Protein AF-A0A915SSU2-F1 (afdb_monomer_lite)

Structure (mmCIF, N/CA/C/O backbone):
data_AF-A0A915SSU2-F1
#
_entry.id   AF-A0A915SSU2-F1
#
loop_
_atom_site.group_PDB
_atom_site.id
_atom_site.type_symbol
_atom_site.label_atom_id
_atom_site.label_alt_id
_atom_site.label_comp_id
_atom_site.label_asym_id
_atom_site.label_entity_id
_atom_site.label_seq_id
_atom_site.pdbx_PDB_ins_code
_atom_site.Cartn_x
_atom_site.Cartn_y
_atom_site.Cartn_z
_atom_site.occupancy
_atom_site.B_iso_or_equiv
_atom_site.auth_seq_id
_atom_site.auth_comp_id
_atom_site.auth_asym_id
_atom_site.auth_atom_id
_atom_site.pdbx_PDB_model_num
ATOM 1 N N . MET A 1 1 ? 4.015 -0.751 -26.750 1.00 57.34 1 MET A N 1
ATOM 2 C CA . MET A 1 1 ? 3.937 0.376 -25.796 1.00 57.34 1 MET A CA 1
ATOM 3 C C . MET A 1 1 ? 5.199 0.391 -24.960 1.00 57.34 1 MET A C 1
ATOM 5 O O . MET A 1 1 ? 5.582 -0.655 -24.450 1.00 57.34 1 MET A O 1
ATOM 9 N N . GLU A 1 2 ? 5.851 1.544 -24.861 1.00 70.69 2 GLU A N 1
ATOM 10 C CA . GLU A 1 2 ? 6.983 1.750 -23.956 1.00 70.69 2 GLU A CA 1
ATOM 11 C C . GLU A 1 2 ? 6.499 1.605 -22.507 1.00 70.69 2 GLU A C 1
ATOM 13 O O . GLU A 1 2 ? 5.512 2.234 -22.114 1.00 70.69 2 GLU A O 1
ATOM 18 N N . LYS A 1 3 ? 7.126 0.702 -21.746 1.00 79.81 3 LYS A N 1
ATOM 19 C CA . LYS A 1 3 ? 6.780 0.482 -20.338 1.00 79.81 3 LYS A CA 1
ATOM 20 C C . LYS A 1 3 ? 7.445 1.552 -19.484 1.00 79.81 3 LYS A C 1
ATOM 22 O O . LYS A 1 3 ? 8.591 1.904 -19.739 1.00 79.81 3 LYS A O 1
ATOM 27 N N . ALA A 1 4 ? 6.743 2.009 -18.452 1.00 90.75 4 ALA A N 1
ATOM 28 C CA . ALA A 1 4 ? 7.333 2.887 -17.452 1.00 90.75 4 ALA A CA 1
ATOM 29 C C . ALA A 1 4 ? 8.520 2.180 -16.760 1.00 90.75 4 ALA A C 1
ATOM 31 O O . ALA A 1 4 ? 8.478 0.961 -16.569 1.00 90.75 4 ALA A O 1
ATOM 32 N N . ILE A 1 5 ? 9.568 2.922 -16.395 1.00 93.00 5 ILE A N 1
ATOM 33 C CA . ILE A 1 5 ? 10.760 2.381 -15.719 1.00 93.00 5 ILE A CA 1
ATOM 34 C C . ILE A 1 5 ? 10.827 2.962 -14.311 1.00 93.00 5 ILE A C 1
ATOM 36 O O . ILE A 1 5 ? 11.168 4.132 -14.137 1.00 93.00 5 ILE A O 1
ATOM 40 N N . ILE A 1 6 ? 10.500 2.138 -13.318 1.00 95.31 6 ILE A N 1
ATOM 41 C CA . ILE A 1 6 ? 10.660 2.454 -11.900 1.00 95.31 6 ILE A CA 1
ATOM 42 C C . ILE A 1 6 ? 12.160 2.505 -11.607 1.00 95.31 6 ILE A C 1
ATOM 44 O O . ILE A 1 6 ? 12.905 1.605 -11.994 1.00 95.31 6 ILE A O 1
ATOM 48 N N . LYS A 1 7 ? 12.600 3.552 -10.912 1.00 94.75 7 LYS A N 1
ATOM 49 C CA . LYS A 1 7 ? 13.980 3.733 -10.449 1.00 94.75 7 LYS A CA 1
ATOM 50 C C . LYS A 1 7 ? 14.010 3.723 -8.927 1.00 94.75 7 LYS A C 1
ATOM 52 O O . LYS A 1 7 ? 13.062 4.169 -8.287 1.00 94.75 7 LYS A O 1
ATOM 57 N N . LEU A 1 8 ? 15.112 3.255 -8.350 1.00 93.31 8 LEU A N 1
ATOM 58 C CA . LEU A 1 8 ? 15.385 3.413 -6.924 1.00 93.31 8 LEU A CA 1
ATOM 59 C C . LEU A 1 8 ? 16.267 4.652 -6.734 1.00 93.31 8 LEU A C 1
ATOM 61 O O . LEU A 1 8 ? 17.410 4.668 -7.186 1.00 93.31 8 LEU A O 1
ATOM 65 N N . LYS A 1 9 ? 15.734 5.692 -6.092 1.00 91.25 9 LYS A N 1
ATOM 66 C CA . LYS A 1 9 ? 16.442 6.944 -5.796 1.00 91.25 9 LYS A CA 1
ATOM 67 C C . LYS A 1 9 ? 16.307 7.248 -4.311 1.00 91.25 9 LYS A C 1
ATOM 69 O O . LYS A 1 9 ? 15.190 7.344 -3.818 1.00 91.25 9 LYS A O 1
ATOM 74 N N . ASP A 1 10 ? 17.428 7.376 -3.604 1.00 89.69 10 ASP A N 1
ATOM 75 C CA . ASP A 1 10 ? 17.459 7.665 -2.161 1.00 89.69 10 ASP A CA 1
ATOM 76 C C . ASP A 1 10 ? 16.565 6.712 -1.340 1.00 89.69 10 ASP A C 1
ATOM 78 O O . ASP A 1 10 ? 15.781 7.136 -0.494 1.00 89.69 10 ASP A O 1
ATOM 82 N N . ASN A 1 11 ? 16.642 5.409 -1.642 1.00 89.88 11 ASN A N 1
ATOM 83 C CA . ASN A 1 11 ? 15.804 4.344 -1.070 1.00 89.88 11 ASN A CA 1
ATOM 84 C C . ASN A 1 11 ? 14.289 4.484 -1.313 1.00 89.88 11 ASN A C 1
ATOM 86 O O . ASN A 1 11 ? 13.501 3.805 -0.662 1.00 89.88 11 ASN A O 1
ATOM 90 N N . LYS A 1 12 ? 13.870 5.318 -2.269 1.00 94.31 12 LYS A N 1
ATOM 91 C CA . LYS A 1 12 ? 12.473 5.452 -2.696 1.00 94.31 12 LYS A CA 1
ATOM 92 C C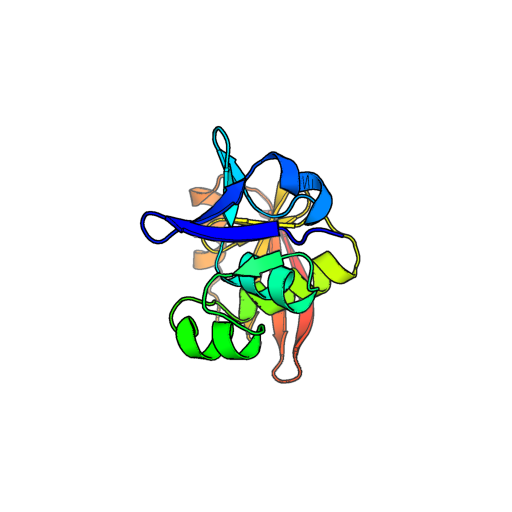 . LYS A 1 12 ? 12.292 4.951 -4.119 1.00 94.31 12 LYS A C 1
ATOM 94 O O . LYS A 1 12 ? 13.124 5.214 -4.991 1.00 94.31 12 LYS A O 1
ATOM 99 N N . PHE A 1 13 ? 11.186 4.260 -4.366 1.00 96.19 13 PHE A N 1
ATOM 100 C CA . PHE A 1 13 ? 10.795 3.877 -5.715 1.00 96.19 13 PHE A CA 1
ATOM 101 C C . PHE A 1 13 ? 10.115 5.056 -6.396 1.00 96.19 13 PHE A C 1
ATOM 103 O O . PHE A 1 13 ? 9.172 5.639 -5.859 1.00 96.19 13 PHE A O 1
ATOM 110 N N . VAL A 1 14 ? 10.616 5.429 -7.571 1.00 96.88 14 VAL A N 1
ATOM 111 C CA . VAL A 1 14 ? 10.134 6.601 -8.298 1.00 96.88 14 VAL A CA 1
ATOM 112 C C . VAL A 1 14 ? 9.880 6.308 -9.770 1.00 96.88 14 VAL A C 1
ATOM 114 O O . VAL A 1 14 ? 10.593 5.529 -10.402 1.00 96.88 14 VAL A O 1
ATOM 117 N N . LEU A 1 15 ? 8.879 6.987 -10.322 1.00 95.75 15 LEU A N 1
ATOM 118 C CA . LEU A 1 15 ? 8.574 7.062 -11.749 1.00 95.75 15 LEU A CA 1
ATOM 119 C C . LEU A 1 15 ? 8.540 8.517 -12.201 1.00 95.75 15 LEU A C 1
ATOM 121 O O . LEU A 1 15 ? 8.255 9.404 -11.404 1.00 95.75 15 LEU A O 1
ATOM 125 N N . GLU A 1 16 ? 8.783 8.777 -13.481 1.00 95.88 16 GLU A N 1
ATOM 126 C CA . GLU A 1 16 ? 8.535 10.108 -14.043 1.00 95.88 16 GLU A CA 1
ATOM 127 C C . GLU A 1 16 ? 7.028 10.408 -14.064 1.00 95.88 16 GLU A C 1
ATOM 129 O O . GLU A 1 16 ? 6.194 9.545 -14.354 1.00 95.88 16 GLU A O 1
ATOM 134 N N . LYS A 1 17 ? 6.666 11.657 -13.762 1.00 96.38 17 LYS A N 1
ATOM 135 C CA . LYS A 1 17 ? 5.271 12.102 -13.617 1.00 96.38 17 LYS A CA 1
ATOM 136 C C . LYS A 1 17 ? 4.396 11.880 -14.856 1.00 96.38 17 LYS A C 1
ATOM 138 O O . LYS A 1 17 ? 3.192 11.668 -14.722 1.00 96.38 17 LYS A O 1
ATOM 143 N N . ASN A 1 18 ? 4.976 11.881 -16.053 1.00 95.31 18 ASN A N 1
ATOM 144 C CA . ASN A 1 18 ? 4.282 11.596 -17.317 1.00 95.31 18 ASN A CA 1
ATOM 145 C C . ASN A 1 18 ? 3.698 10.167 -17.400 1.00 95.31 18 ASN A C 1
ATOM 147 O O . ASN A 1 18 ? 2.843 9.909 -18.248 1.00 95.31 18 ASN A O 1
ATOM 151 N N . TYR A 1 19 ? 4.117 9.240 -16.532 1.00 95.44 19 TYR A N 1
ATOM 152 C CA . TYR A 1 19 ? 3.565 7.884 -16.467 1.00 95.44 19 TYR A CA 1
ATOM 153 C C . TYR A 1 19 ? 2.358 7.746 -15.532 1.00 95.44 19 TYR A C 1
ATOM 155 O O . TYR A 1 19 ? 1.775 6.665 -15.482 1.00 95.44 19 TYR A O 1
ATOM 163 N N . TYR A 1 20 ? 1.944 8.802 -14.822 1.00 95.19 20 TYR A N 1
ATOM 164 C CA . TYR A 1 20 ? 0.957 8.699 -13.740 1.00 95.19 20 TYR A CA 1
ATOM 165 C C . TYR A 1 20 ? -0.382 8.107 -14.196 1.00 95.19 20 TYR A C 1
ATOM 167 O O . TYR A 1 20 ? -0.873 7.159 -13.586 1.00 95.19 20 TYR A O 1
ATOM 175 N N . ASP A 1 21 ? -0.942 8.576 -15.313 1.00 94.31 21 ASP A N 1
ATOM 176 C CA . ASP A 1 21 ? -2.177 8.001 -15.864 1.00 94.31 21 ASP A CA 1
ATOM 177 C C . ASP A 1 21 ? -1.975 6.564 -16.382 1.00 94.31 21 ASP A C 1
ATOM 179 O O . ASP A 1 21 ? -2.861 5.725 -16.234 1.00 94.31 21 ASP A O 1
ATOM 183 N N . LYS A 1 22 ? -0.792 6.244 -16.929 1.00 93.25 22 LYS A N 1
ATOM 184 C CA . LYS A 1 22 ? -0.474 4.917 -17.493 1.00 93.25 22 LYS A CA 1
ATOM 185 C C . LYS A 1 22 ? -0.394 3.818 -16.433 1.00 93.25 22 LYS A C 1
ATOM 187 O O . LYS A 1 22 ? -0.651 2.662 -16.748 1.00 93.25 22 LYS A O 1
ATOM 192 N N . ILE A 1 23 ? -0.041 4.172 -15.198 1.00 94.31 23 ILE A N 1
ATOM 193 C CA . ILE A 1 23 ? -0.010 3.250 -14.052 1.00 94.31 23 ILE A CA 1
ATOM 194 C C . ILE A 1 23 ? -1.298 3.314 -13.216 1.00 94.31 23 ILE A C 1
ATOM 196 O O . ILE A 1 23 ? -1.326 2.849 -12.080 1.00 94.31 23 ILE A O 1
ATOM 200 N N . GLY A 1 24 ? -2.359 3.939 -13.735 1.00 93.44 24 GLY A N 1
ATOM 201 C CA . GLY A 1 24 ? -3.640 4.039 -13.041 1.00 93.44 24 GLY A CA 1
ATOM 202 C C . GLY A 1 24 ? -3.643 5.011 -11.856 1.00 93.44 24 GLY A C 1
ATOM 203 O O . GLY A 1 24 ? -4.392 4.794 -10.904 1.00 93.44 24 GLY A O 1
ATOM 204 N N . ARG A 1 25 ? -2.827 6.072 -11.894 1.00 95.00 25 ARG A N 1
ATOM 205 C CA . ARG A 1 25 ? -2.754 7.133 -10.868 1.00 95.00 25 ARG A CA 1
ATOM 206 C C . ARG A 1 25 ? -2.374 6.634 -9.465 1.00 95.00 25 ARG A C 1
ATOM 208 O O . ARG A 1 25 ? -2.852 7.163 -8.463 1.00 95.00 25 ARG A O 1
ATOM 215 N N . ILE A 1 26 ? -1.522 5.612 -9.410 1.00 95.38 26 ILE A N 1
ATOM 216 C CA . ILE A 1 26 ? -0.964 5.035 -8.177 1.00 95.38 26 ILE A CA 1
ATOM 217 C C . ILE A 1 26 ? 0.225 5.875 -7.686 1.00 95.38 26 ILE A C 1
ATOM 219 O O . ILE A 1 26 ? 0.946 6.450 -8.505 1.00 95.38 26 ILE A O 1
ATOM 223 N N . GLY A 1 27 ? 0.427 5.945 -6.367 1.00 95.00 27 GLY A N 1
ATOM 224 C CA . GLY A 1 27 ? 1.516 6.690 -5.742 1.00 95.00 27 GLY A CA 1
ATOM 225 C C . GLY A 1 27 ? 1.229 8.168 -5.486 1.00 95.00 27 GLY A C 1
ATOM 226 O O . GLY A 1 27 ? 0.138 8.702 -5.739 1.00 95.00 27 GLY A O 1
ATOM 227 N N . TYR A 1 28 ? 2.239 8.858 -4.964 1.00 94.00 28 TYR A N 1
ATOM 228 C CA . TYR A 1 28 ? 2.187 10.273 -4.609 1.00 94.00 28 TYR A CA 1
ATOM 229 C C . TYR A 1 28 ? 2.979 11.135 -5.597 1.00 94.00 28 TYR A C 1
ATOM 231 O O . TYR A 1 28 ? 4.141 10.861 -5.883 1.00 94.00 28 TYR A O 1
ATOM 239 N N . LEU A 1 29 ? 2.372 12.211 -6.107 1.00 94.62 29 LEU A N 1
ATOM 240 C CA . LEU A 1 29 ? 3.055 13.161 -6.988 1.00 94.62 29 LEU A CA 1
ATOM 241 C C . LEU A 1 29 ? 3.907 14.140 -6.176 1.00 94.62 29 LEU A C 1
ATOM 243 O O . LEU A 1 29 ? 3.376 14.887 -5.358 1.00 94.62 29 LEU A O 1
ATOM 247 N N . GLY A 1 30 ? 5.207 14.200 -6.463 1.00 93.25 30 GLY A N 1
ATOM 248 C CA . GLY A 1 30 ? 6.125 15.181 -5.887 1.00 93.25 30 GLY A CA 1
ATOM 249 C C . GLY A 1 30 ? 7.094 15.718 -6.940 1.00 93.25 30 GLY A C 1
ATOM 250 O O . GLY A 1 30 ? 7.952 14.991 -7.439 1.00 93.25 30 GLY A O 1
ATOM 251 N N . GLY A 1 31 ? 6.958 17.000 -7.288 1.00 92.81 31 GLY A N 1
ATOM 252 C CA . GLY A 1 31 ? 7.737 17.613 -8.369 1.00 92.81 31 GLY A CA 1
ATOM 253 C C . GLY A 1 31 ? 7.519 16.890 -9.704 1.00 92.81 31 GLY A C 1
ATOM 254 O O . GLY A 1 31 ? 6.379 16.756 -10.160 1.00 92.81 31 GLY A O 1
ATOM 255 N N . ASP A 1 32 ? 8.614 16.404 -10.290 1.00 95.38 32 ASP A N 1
ATOM 256 C CA . ASP A 1 32 ? 8.641 15.687 -11.575 1.00 95.38 32 ASP A CA 1
ATOM 257 C C . ASP A 1 32 ? 8.501 14.163 -11.441 1.00 95.38 32 ASP A C 1
ATOM 259 O O . ASP A 1 32 ? 8.563 13.439 -12.439 1.00 95.38 32 ASP A O 1
ATOM 263 N N . TYR A 1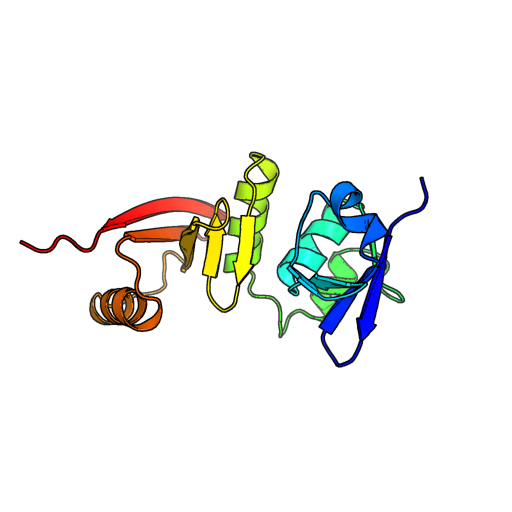 33 ? 8.284 13.664 -10.221 1.00 97.00 33 TYR A N 1
ATOM 264 C CA . TYR A 1 33 ? 8.234 12.236 -9.934 1.00 97.00 33 TYR A CA 1
ATOM 265 C C . TYR A 1 33 ? 6.913 11.799 -9.294 1.00 97.00 33 TYR A C 1
ATOM 267 O O . TYR A 1 33 ? 6.196 12.572 -8.653 1.00 97.00 33 TYR A O 1
ATOM 275 N N . ILE A 1 34 ? 6.617 10.516 -9.466 1.00 97.00 34 ILE A N 1
ATOM 276 C CA . ILE A 1 34 ? 5.642 9.746 -8.702 1.00 97.00 34 ILE A CA 1
ATOM 277 C C . ILE A 1 34 ? 6.447 8.895 -7.729 1.00 97.00 34 ILE A C 1
ATOM 279 O O . ILE A 1 34 ? 7.313 8.137 -8.161 1.00 97.00 34 ILE A O 1
ATOM 283 N N . TYR A 1 35 ? 6.165 9.018 -6.443 1.00 96.62 35 TYR A N 1
ATOM 284 C CA . TYR A 1 35 ? 6.741 8.201 -5.386 1.00 96.62 35 TYR A CA 1
ATOM 285 C C . TYR A 1 35 ? 5.808 7.031 -5.108 1.00 96.62 35 TYR A C 1
ATOM 287 O O . TYR A 1 35 ? 4.598 7.234 -4.990 1.00 96.62 35 TYR A O 1
ATOM 295 N N . LEU A 1 36 ? 6.377 5.832 -5.038 1.00 96.69 36 LEU A N 1
ATOM 296 C CA . LEU A 1 36 ? 5.647 4.587 -4.848 1.00 96.69 36 LEU A CA 1
ATOM 297 C C . LEU A 1 36 ? 6.102 3.897 -3.566 1.00 96.69 36 LEU A C 1
ATOM 299 O O . LEU A 1 36 ? 7.306 3.798 -3.305 1.00 96.69 36 LEU A O 1
ATOM 303 N N . GLU A 1 37 ? 5.138 3.367 -2.826 1.00 96.94 37 GLU A N 1
ATOM 304 C CA . GLU A 1 37 ? 5.396 2.424 -1.738 1.00 96.94 37 GLU A CA 1
ATOM 305 C C . GLU A 1 37 ? 5.728 1.020 -2.296 1.00 96.94 37 GLU A C 1
ATOM 307 O O . GLU A 1 37 ? 5.354 0.701 -3.434 1.00 96.94 37 GLU A O 1
ATOM 312 N N . PRO A 1 38 ? 6.439 0.151 -1.550 1.00 96.50 38 PRO A N 1
ATOM 313 C CA . PRO A 1 38 ? 6.852 -1.170 -2.038 1.00 96.50 38 PRO A CA 1
ATOM 314 C C . PRO A 1 38 ? 5.697 -2.040 -2.551 1.00 96.50 38 PRO A C 1
ATOM 316 O O . PRO A 1 38 ? 5.835 -2.728 -3.564 1.00 96.50 38 PRO A O 1
ATOM 319 N N . GLU A 1 39 ? 4.541 -1.995 -1.894 1.00 97.56 39 GLU A N 1
ATOM 320 C CA . GLU A 1 39 ? 3.360 -2.762 -2.290 1.00 97.56 39 GLU A CA 1
ATOM 321 C C . GLU A 1 39 ? 2.729 -2.210 -3.582 1.00 97.56 39 GLU A C 1
ATOM 323 O O . GLU A 1 39 ? 2.260 -2.975 -4.428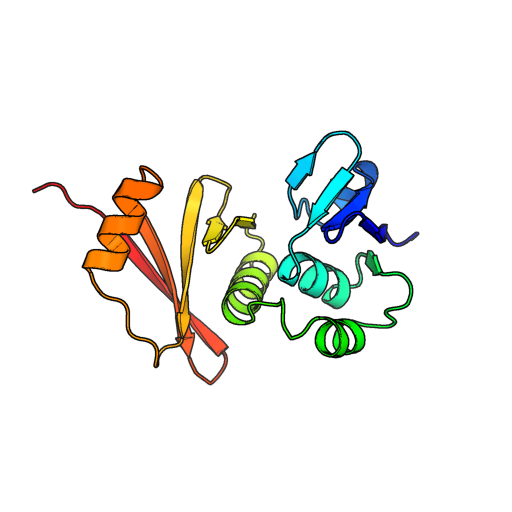 1.00 97.56 39 GLU A O 1
ATOM 328 N N . GLU A 1 40 ? 2.772 -0.887 -3.786 1.00 97.31 40 GLU A N 1
ATOM 329 C CA . GLU A 1 40 ? 2.332 -0.245 -5.030 1.00 97.31 40 GLU A CA 1
ATOM 330 C C . GLU A 1 40 ? 3.237 -0.653 -6.201 1.00 97.31 40 GLU A C 1
ATOM 332 O O . GLU A 1 40 ? 2.748 -0.971 -7.289 1.00 97.31 40 GLU A O 1
ATOM 337 N N . VAL A 1 41 ? 4.556 -0.706 -5.975 1.00 96.75 41 VAL A N 1
ATOM 338 C CA . VAL A 1 41 ? 5.524 -1.225 -6.955 1.00 96.75 41 VAL A CA 1
ATOM 339 C C . VAL A 1 41 ? 5.208 -2.672 -7.300 1.00 96.75 41 VAL A C 1
ATOM 341 O O . VAL A 1 41 ? 5.129 -3.008 -8.484 1.00 96.75 41 VAL A O 1
ATOM 344 N N . LEU A 1 42 ? 4.989 -3.518 -6.290 1.00 96.88 42 LEU A N 1
ATOM 345 C CA . LEU A 1 42 ? 4.664 -4.927 -6.487 1.00 96.88 42 LEU A CA 1
ATOM 346 C C . LEU A 1 42 ? 3.421 -5.095 -7.374 1.00 96.88 42 LEU A C 1
ATOM 348 O O . LEU A 1 42 ? 3.458 -5.847 -8.351 1.00 96.88 42 LEU A O 1
ATOM 352 N N . TYR A 1 43 ? 2.358 -4.336 -7.101 1.00 96.94 43 TYR A N 1
ATOM 353 C CA . TYR A 1 43 ? 1.141 -4.341 -7.910 1.00 96.94 43 TYR A CA 1
ATOM 354 C C . TYR A 1 43 ? 1.399 -3.887 -9.357 1.00 96.94 43 TYR A C 1
ATOM 356 O O . TYR A 1 43 ? 1.008 -4.568 -10.307 1.00 96.94 43 TYR A O 1
ATOM 364 N N . ILE A 1 44 ? 2.111 -2.772 -9.556 1.00 95.69 44 ILE A N 1
ATOM 365 C CA . ILE A 1 44 ? 2.425 -2.234 -10.892 1.00 95.69 44 ILE A CA 1
ATOM 366 C C . ILE A 1 44 ? 3.263 -3.230 -11.713 1.00 95.69 44 ILE A C 1
ATOM 368 O O . ILE A 1 44 ? 3.029 -3.395 -12.918 1.00 95.69 44 ILE A O 1
ATOM 372 N N . LEU A 1 45 ? 4.224 -3.910 -11.075 1.00 95.38 45 LEU A N 1
ATOM 373 C CA . LEU A 1 45 ? 5.028 -4.963 -11.697 1.00 95.38 45 LEU A CA 1
ATOM 374 C C . LEU A 1 45 ? 4.166 -6.179 -12.059 1.00 95.38 45 LEU A C 1
ATOM 376 O O . LEU A 1 45 ? 4.270 -6.674 -13.183 1.00 95.38 45 LEU A O 1
ATOM 380 N N . LYS A 1 46 ? 3.277 -6.622 -11.158 1.00 95.19 46 LYS A N 1
ATOM 381 C CA . LYS A 1 46 ? 2.353 -7.744 -11.396 1.00 95.19 46 LYS A CA 1
ATOM 382 C C . LYS A 1 46 ? 1.390 -7.467 -12.552 1.00 95.19 46 LYS A C 1
ATOM 384 O O . LYS A 1 46 ? 1.180 -8.339 -13.391 1.00 95.19 46 LYS A O 1
ATOM 389 N N . LYS A 1 47 ? 0.860 -6.244 -12.660 1.00 94.06 47 LYS A N 1
ATOM 390 C CA . LYS A 1 47 ? 0.028 -5.817 -13.802 1.00 94.06 47 LYS A CA 1
ATOM 391 C C . LYS A 1 47 ? 0.831 -5.577 -15.085 1.00 94.06 47 LYS A C 1
ATOM 393 O O . LYS A 1 47 ? 0.257 -5.401 -16.159 1.00 94.06 47 LYS A O 1
ATOM 398 N N . GLY A 1 48 ? 2.161 -5.570 -15.001 1.00 93.12 48 GLY A N 1
ATOM 399 C CA . GLY A 1 48 ? 3.056 -5.409 -16.142 1.00 93.12 48 GLY A CA 1
ATOM 400 C C . GLY A 1 48 ? 3.077 -3.999 -16.738 1.00 93.12 48 GLY A C 1
ATOM 401 O O . GLY A 1 48 ? 3.549 -3.849 -17.872 1.00 93.12 48 GLY A O 1
ATOM 402 N N . TRP A 1 49 ? 2.591 -2.994 -16.002 1.00 93.88 49 TRP A N 1
ATOM 403 C CA . TRP A 1 49 ? 2.506 -1.592 -16.437 1.00 93.88 49 TRP A CA 1
ATOM 404 C C . TRP A 1 49 ? 3.858 -0.877 -16.405 1.00 93.88 49 TRP A C 1
ATOM 406 O O . TRP A 1 49 ? 4.113 0.019 -17.214 1.00 93.88 49 TRP A O 1
ATOM 416 N N . ALA A 1 50 ? 4.748 -1.315 -15.516 1.00 94.06 50 ALA A N 1
ATOM 417 C CA . ALA A 1 50 ? 6.118 -0.836 -15.438 1.00 94.06 50 ALA A CA 1
ATOM 418 C C . ALA A 1 50 ? 7.113 -1.999 -15.348 1.00 94.06 50 ALA A C 1
ATOM 420 O O . ALA A 1 50 ? 6.743 -3.170 -15.236 1.00 94.06 50 ALA A O 1
ATOM 421 N N . LYS A 1 51 ? 8.391 -1.652 -15.427 1.00 93.88 51 LYS A N 1
ATOM 422 C CA . LYS A 1 51 ? 9.531 -2.500 -15.084 1.00 93.88 51 LYS A CA 1
ATOM 423 C C . LYS A 1 51 ? 10.376 -1.770 -14.048 1.00 93.88 51 LYS A C 1
ATOM 425 O O . LYS A 1 51 ? 10.312 -0.549 -13.966 1.00 93.88 51 LYS A O 1
ATOM 430 N N . LEU A 1 52 ? 11.174 -2.508 -13.294 1.00 92.38 52 LEU A N 1
ATOM 431 C CA . LEU A 1 52 ? 12.192 -1.962 -12.404 1.00 92.38 52 LEU A CA 1
ATOM 432 C C . LEU A 1 52 ? 13.546 -2.483 -12.888 1.00 92.38 52 LEU A C 1
ATOM 434 O O . LEU A 1 52 ? 13.671 -3.666 -13.210 1.00 92.38 52 LEU A O 1
ATOM 438 N N . ASP A 1 53 ? 14.546 -1.609 -12.976 1.00 82.94 53 ASP A N 1
ATOM 439 C CA . ASP A 1 53 ? 15.878 -2.012 -13.430 1.00 82.94 53 ASP A CA 1
ATOM 440 C C . ASP A 1 53 ? 16.434 -3.145 -12.551 1.00 82.94 53 ASP A C 1
ATOM 442 O O . ASP A 1 53 ? 16.366 -3.101 -11.321 1.00 82.94 53 ASP A O 1
ATOM 446 N N . ASN A 1 54 ? 16.997 -4.173 -13.192 1.00 81.19 54 ASN A N 1
ATOM 447 C CA . ASN A 1 54 ? 17.516 -5.396 -12.557 1.00 81.19 54 ASN A CA 1
ATOM 448 C C . ASN A 1 54 ? 16.475 -6.284 -11.849 1.00 81.19 54 ASN A C 1
ATOM 450 O O . ASN A 1 54 ? 16.859 -7.184 -11.106 1.00 81.19 54 ASN A O 1
ATOM 454 N N . ILE A 1 55 ? 15.181 -6.072 -12.094 1.00 87.75 55 ILE A N 1
ATOM 455 C CA . ILE A 1 55 ? 14.087 -6.936 -11.637 1.00 87.75 55 ILE A CA 1
ATOM 456 C C . ILE A 1 55 ? 13.331 -7.428 -12.870 1.00 87.75 55 ILE A C 1
ATOM 458 O O . ILE A 1 55 ? 12.783 -6.631 -13.635 1.00 87.75 55 ILE A O 1
ATOM 462 N N . ARG A 1 56 ? 13.318 -8.745 -13.115 1.00 82.19 56 ARG A N 1
ATOM 463 C CA . ARG A 1 56 ? 12.730 -9.287 -14.354 1.00 82.19 56 ARG A CA 1
ATOM 464 C C . ARG A 1 56 ? 11.216 -9.391 -14.259 1.00 82.19 56 ARG A C 1
ATOM 466 O O . ARG A 1 56 ? 10.523 -9.241 -15.265 1.00 82.19 56 ARG A O 1
ATOM 473 N N . ASN A 1 57 ? 10.716 -9.682 -13.066 1.00 83.38 57 ASN A N 1
ATOM 474 C CA . ASN A 1 57 ? 9.314 -9.957 -12.794 1.00 83.38 57 ASN A CA 1
ATOM 475 C C . ASN A 1 57 ? 8.982 -9.619 -11.324 1.00 83.38 57 ASN A C 1
ATOM 477 O O . ASN A 1 57 ? 9.844 -9.185 -10.562 1.00 83.38 57 ASN A O 1
ATOM 481 N N . PHE A 1 58 ? 7.723 -9.800 -10.928 1.00 90.69 58 PHE A N 1
ATOM 482 C CA . PHE A 1 58 ? 7.276 -9.498 -9.567 1.00 90.69 58 PHE A CA 1
ATOM 483 C C . PHE A 1 58 ? 7.827 -10.474 -8.502 1.00 90.69 58 PHE A C 1
ATOM 485 O O . PHE A 1 58 ? 7.959 -10.079 -7.349 1.00 90.69 58 PHE A O 1
ATOM 492 N N . VAL A 1 59 ? 8.174 -11.717 -8.863 1.00 91.75 59 VAL A N 1
ATOM 493 C CA . VAL A 1 59 ? 8.786 -12.704 -7.951 1.00 91.75 59 VAL A CA 1
ATOM 494 C C . VAL A 1 59 ? 10.187 -12.251 -7.555 1.00 91.75 59 VAL A C 1
ATOM 496 O O . VAL A 1 59 ? 10.469 -12.163 -6.366 1.00 91.75 59 VAL A O 1
ATOM 499 N N . ASP A 1 60 ? 11.014 -11.839 -8.521 1.00 93.38 60 ASP A N 1
ATOM 500 C CA . ASP A 1 60 ? 12.345 -11.274 -8.252 1.00 93.38 60 ASP A CA 1
ATOM 501 C C . ASP A 1 60 ? 12.256 -10.052 -7.311 1.00 93.38 60 ASP A C 1
ATOM 503 O O . ASP A 1 60 ? 13.133 -9.818 -6.477 1.00 93.38 60 ASP A O 1
ATOM 507 N N . PHE A 1 61 ? 11.192 -9.246 -7.446 1.00 95.88 61 PHE A N 1
ATOM 508 C CA . PHE A 1 61 ? 10.947 -8.108 -6.558 1.00 95.88 61 PHE A CA 1
ATOM 509 C C . PHE A 1 61 ? 10.652 -8.563 -5.130 1.00 95.88 61 PHE A C 1
ATOM 511 O O . PHE A 1 61 ? 11.255 -8.036 -4.196 1.00 95.88 61 PHE A O 1
ATOM 518 N N . ILE A 1 62 ? 9.758 -9.544 -4.969 1.00 96.06 62 ILE A N 1
ATOM 519 C CA . ILE A 1 62 ? 9.437 -10.133 -3.666 1.00 96.06 62 ILE A CA 1
ATOM 520 C C . ILE A 1 62 ? 10.705 -10.693 -3.028 1.00 96.06 62 ILE A C 1
ATOM 522 O O . ILE A 1 62 ? 11.004 -10.334 -1.900 1.00 96.06 62 ILE A O 1
ATOM 526 N N . GLU A 1 63 ? 11.493 -11.496 -3.743 1.00 95.19 63 GLU A N 1
ATOM 527 C CA . GLU A 1 63 ? 12.726 -12.084 -3.203 1.00 95.19 63 GLU A CA 1
ATOM 528 C C . GLU A 1 63 ? 13.710 -11.021 -2.699 1.00 95.19 63 GLU A C 1
ATOM 530 O O . GLU A 1 63 ? 14.313 -11.180 -1.638 1.00 95.19 63 GLU A O 1
ATOM 535 N N . LYS A 1 64 ? 13.848 -9.911 -3.432 1.00 95.00 64 LYS A N 1
ATOM 536 C CA . LYS A 1 64 ? 14.792 -8.842 -3.089 1.00 95.00 64 LYS A CA 1
ATOM 537 C C . LYS A 1 64 ? 14.296 -7.903 -1.986 1.00 95.00 64 LYS A C 1
ATOM 539 O O . LYS A 1 64 ? 15.115 -7.398 -1.222 1.00 95.00 64 LYS A O 1
ATOM 544 N N . TYR A 1 65 ? 12.994 -7.628 -1.934 1.00 95.25 65 TYR A N 1
ATOM 545 C CA . TYR A 1 65 ? 12.400 -6.591 -1.081 1.00 95.25 65 TYR A CA 1
ATOM 546 C C . TYR A 1 65 ? 11.391 -7.141 -0.060 1.00 95.25 65 TYR A C 1
ATOM 548 O O . TYR A 1 65 ? 10.654 -6.372 0.550 1.00 95.25 65 TYR A O 1
ATOM 556 N N . ASN A 1 66 ? 11.371 -8.458 0.172 1.00 95.62 66 ASN A N 1
ATOM 557 C CA . ASN A 1 66 ? 10.455 -9.134 1.099 1.00 95.62 66 ASN A CA 1
ATOM 558 C C . ASN A 1 66 ? 10.387 -8.468 2.483 1.00 95.62 66 ASN A C 1
ATOM 560 O O . ASN A 1 66 ? 9.335 -8.395 3.102 1.00 95.62 66 ASN A O 1
ATOM 564 N N . ASN A 1 67 ? 11.523 -7.968 2.969 1.00 95.69 67 ASN A N 1
ATOM 565 C CA . ASN A 1 67 ? 11.663 -7.378 4.296 1.00 95.69 67 ASN A CA 1
ATOM 566 C C . ASN A 1 67 ? 11.026 -5.986 4.449 1.00 95.69 67 ASN A C 1
ATOM 568 O O . ASN A 1 67 ? 10.948 -5.496 5.573 1.00 95.69 67 ASN A O 1
ATOM 572 N N . ILE A 1 68 ? 10.633 -5.334 3.351 1.00 95.06 68 ILE A N 1
ATOM 573 C CA . ILE A 1 68 ? 10.003 -4.003 3.370 1.00 95.06 68 ILE A CA 1
ATOM 574 C C . ILE A 1 68 ? 8.569 -4.009 2.834 1.00 95.06 68 ILE A C 1
ATOM 576 O O . ILE A 1 68 ? 7.916 -2.972 2.859 1.00 95.06 68 ILE A O 1
ATOM 580 N N . ILE A 1 69 ? 8.095 -5.144 2.318 1.00 96.12 69 ILE A N 1
ATOM 581 C CA . ILE A 1 69 ? 6.739 -5.282 1.789 1.00 96.12 69 ILE A CA 1
ATOM 582 C C . ILE A 1 69 ? 5.814 -5.677 2.938 1.00 96.12 69 ILE A C 1
ATOM 584 O O . ILE A 1 69 ? 5.991 -6.732 3.548 1.00 96.12 69 ILE A O 1
ATOM 588 N N . ASP A 1 70 ? 4.783 -4.878 3.193 1.00 96.50 70 ASP A N 1
ATOM 589 C CA . ASP A 1 70 ? 3.661 -5.312 4.015 1.00 96.50 70 ASP A CA 1
ATOM 590 C C . ASP A 1 70 ? 2.651 -6.063 3.139 1.00 96.50 70 ASP A C 1
ATOM 592 O O . ASP A 1 70 ? 1.854 -5.480 2.397 1.00 96.50 70 ASP A O 1
ATOM 596 N N . PHE A 1 71 ? 2.680 -7.393 3.218 1.00 95.50 71 PHE A N 1
ATOM 597 C CA . PHE A 1 71 ? 1.790 -8.225 2.413 1.00 95.50 71 PHE A CA 1
ATOM 598 C C . PHE A 1 71 ? 0.309 -8.034 2.751 1.00 95.50 71 PHE A C 1
ATOM 600 O O . PHE A 1 71 ? -0.512 -8.171 1.844 1.00 95.50 71 PHE A O 1
ATOM 607 N N . LYS A 1 72 ? -0.049 -7.660 3.990 1.00 95.62 72 LYS A N 1
ATOM 608 C CA . LYS A 1 72 ? -1.449 -7.360 4.334 1.00 95.62 72 LYS A CA 1
ATOM 609 C C . LYS A 1 72 ? -1.936 -6.175 3.519 1.00 95.62 72 LYS A C 1
ATOM 611 O O . LYS A 1 72 ? -2.944 -6.277 2.818 1.00 95.62 72 LYS A O 1
ATOM 616 N N . LYS A 1 73 ? -1.172 -5.077 3.547 1.00 96.75 73 LYS A N 1
ATOM 617 C CA . LYS A 1 73 ? -1.473 -3.889 2.741 1.00 96.75 73 LYS A CA 1
ATOM 618 C C . LYS A 1 73 ? -1.497 -4.220 1.257 1.00 96.75 73 LYS A C 1
ATOM 620 O O . LYS A 1 73 ? -2.415 -3.790 0.569 1.00 96.75 73 LYS A O 1
ATOM 625 N N . TYR A 1 74 ? -0.538 -5.002 0.763 1.00 97.31 74 TYR A N 1
ATOM 626 C CA . TYR A 1 74 ? -0.501 -5.391 -0.645 1.00 97.31 74 TYR A CA 1
ATOM 627 C C . TYR A 1 74 ? -1.778 -6.116 -1.092 1.00 97.31 74 TYR A C 1
ATOM 629 O O . TYR A 1 74 ? -2.348 -5.742 -2.114 1.00 97.31 74 TYR A O 1
ATOM 637 N N . TYR A 1 75 ? -2.252 -7.115 -0.342 1.00 97.38 75 TYR A N 1
ATOM 638 C CA . TYR A 1 75 ? -3.441 -7.877 -0.732 1.00 97.38 75 TYR A CA 1
ATOM 639 C C . TYR A 1 75 ? -4.716 -7.027 -0.706 1.00 97.38 75 TYR A C 1
ATOM 641 O O . TYR A 1 75 ? -5.496 -7.083 -1.654 1.00 97.38 75 TYR A O 1
ATOM 649 N N . VAL A 1 76 ? -4.903 -6.189 0.321 1.00 98.00 76 VAL A N 1
ATOM 650 C CA . VAL A 1 76 ? -6.045 -5.255 0.377 1.00 98.00 76 VAL A CA 1
ATOM 651 C C . VAL A 1 76 ? -5.968 -4.218 -0.737 1.00 98.00 76 VAL A C 1
ATOM 653 O O . VAL A 1 76 ? -6.975 -3.908 -1.372 1.00 98.00 76 VAL A O 1
ATOM 656 N N . PHE A 1 77 ? -4.775 -3.683 -0.995 1.00 98.06 77 PHE A N 1
ATOM 657 C CA . PHE A 1 77 ? -4.549 -2.743 -2.082 1.00 98.06 77 PHE A CA 1
ATOM 658 C C . PHE A 1 77 ? -4.886 -3.383 -3.432 1.00 98.06 77 PHE A C 1
ATOM 660 O O . PHE A 1 77 ? -5.621 -2.790 -4.215 1.00 98.06 77 PHE A O 1
ATOM 667 N N . GLU A 1 78 ? -4.391 -4.594 -3.694 1.00 97.62 78 GLU A N 1
ATOM 668 C CA . GLU A 1 78 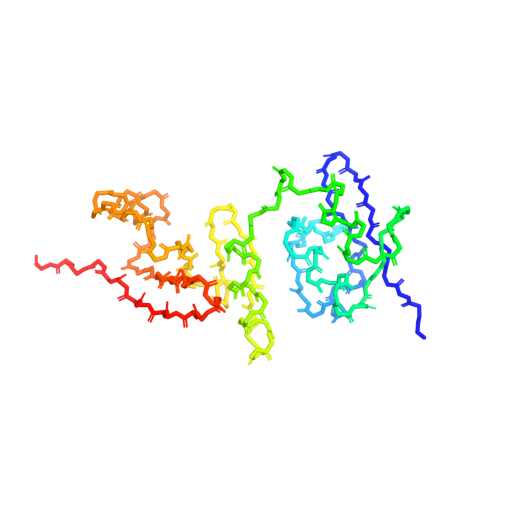? -4.666 -5.335 -4.924 1.00 97.62 78 GLU A CA 1
ATOM 669 C C . GLU A 1 78 ? -6.164 -5.582 -5.122 1.00 97.62 78 GLU A C 1
ATOM 671 O O . GLU A 1 78 ? -6.681 -5.251 -6.187 1.00 97.62 78 GLU A O 1
ATOM 676 N N . ASP A 1 79 ? -6.864 -6.094 -4.107 1.00 97.75 79 ASP A N 1
ATOM 677 C CA . ASP A 1 79 ? -8.303 -6.360 -4.181 1.00 97.75 79 ASP A CA 1
ATOM 678 C C . ASP A 1 79 ? -9.104 -5.098 -4.546 1.00 97.75 79 ASP A C 1
ATOM 680 O O . ASP A 1 79 ? -9.901 -5.099 -5.489 1.00 97.75 79 ASP A O 1
ATOM 684 N N . LEU A 1 80 ? -8.835 -3.983 -3.862 1.00 97.38 80 LEU A N 1
ATOM 685 C CA . LEU A 1 80 ? -9.529 -2.720 -4.111 1.00 97.38 80 LEU A CA 1
ATOM 686 C C . LEU A 1 80 ? -9.197 -2.146 -5.493 1.00 97.38 80 LEU A C 1
ATOM 688 O O . LEU A 1 80 ? -10.086 -1.658 -6.196 1.00 97.38 80 LEU A O 1
ATOM 692 N N . ARG A 1 81 ? -7.930 -2.214 -5.916 1.00 97.38 81 ARG A N 1
ATOM 693 C CA . ARG A 1 81 ? -7.515 -1.755 -7.248 1.00 97.38 81 ARG A CA 1
ATOM 694 C C . ARG A 1 81 ? -8.135 -2.596 -8.359 1.00 97.38 81 ARG A C 1
ATOM 696 O O . ARG A 1 81 ? -8.549 -2.024 -9.368 1.00 97.38 81 ARG A O 1
ATOM 703 N N . ASP A 1 82 ? -8.236 -3.908 -8.174 1.00 96.81 82 ASP A N 1
ATOM 704 C CA . ASP A 1 82 ? -8.833 -4.825 -9.149 1.00 96.81 82 ASP A CA 1
ATOM 705 C C . ASP A 1 82 ? -10.345 -4.626 -9.271 1.00 96.81 82 ASP A C 1
ATOM 707 O O . ASP A 1 82 ? -10.899 -4.747 -10.364 1.00 96.81 82 ASP A O 1
ATOM 711 N N . LYS A 1 83 ? -10.997 -4.195 -8.185 1.00 95.94 83 LYS A N 1
ATOM 712 C CA . LYS A 1 83 ? -12.391 -3.725 -8.180 1.00 95.94 83 LYS A CA 1
ATOM 713 C C . LYS A 1 83 ? -12.577 -2.320 -8.777 1.00 95.94 83 LYS A C 1
ATOM 715 O O . LYS A 1 83 ? -13.707 -1.857 -8.908 1.00 95.94 83 LYS A O 1
ATOM 720 N N . GLY A 1 84 ? -11.497 -1.639 -9.168 1.00 95.31 84 GLY A N 1
ATOM 721 C CA . GLY A 1 84 ? -11.537 -0.323 -9.811 1.00 95.31 84 GLY A CA 1
ATOM 722 C C . GLY A 1 84 ? -11.559 0.867 -8.849 1.00 95.31 84 GLY A C 1
ATOM 723 O O . GLY A 1 84 ? -11.741 2.003 -9.295 1.00 95.31 84 GLY A O 1
ATOM 724 N N . TYR A 1 85 ? -11.348 0.648 -7.549 1.00 96.19 85 TYR A N 1
ATOM 725 C CA . TYR A 1 85 ? -11.262 1.739 -6.584 1.00 96.19 85 TYR A CA 1
ATOM 726 C C . TYR A 1 85 ? -9.954 2.520 -6.720 1.00 96.19 85 TYR A C 1
ATOM 728 O O . TYR A 1 85 ? -8.881 1.981 -7.011 1.00 96.19 85 TYR A O 1
ATOM 736 N N . ASN A 1 86 ? -10.028 3.823 -6.448 1.00 94.06 86 ASN A N 1
ATOM 737 C CA . ASN A 1 86 ? -8.845 4.660 -6.360 1.00 94.06 86 ASN A CA 1
ATOM 738 C C . ASN A 1 86 ? -8.263 4.585 -4.946 1.00 94.06 86 ASN A C 1
ATOM 740 O O . ASN A 1 86 ? -8.709 5.305 -4.053 1.00 94.06 86 ASN A O 1
ATOM 744 N N . VAL A 1 87 ? -7.268 3.721 -4.760 1.00 95.81 87 VAL A N 1
ATOM 745 C CA . VAL A 1 87 ? -6.545 3.579 -3.492 1.00 95.81 87 VAL A CA 1
ATOM 74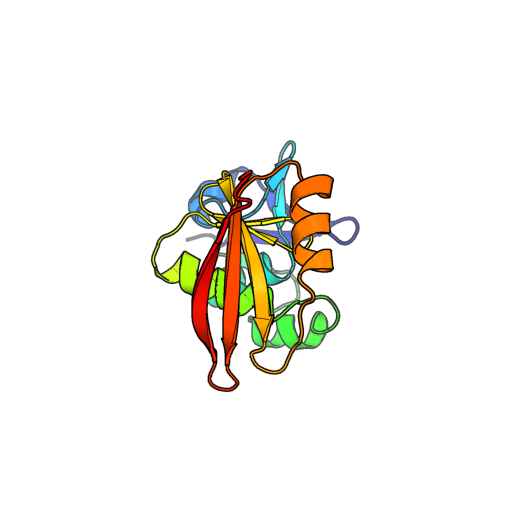6 C C . VAL A 1 87 ? -5.076 3.973 -3.609 1.00 95.81 87 VAL A C 1
ATOM 748 O O . VAL A 1 87 ? -4.477 3.844 -4.682 1.00 95.81 87 VAL A O 1
ATOM 751 N N . LYS A 1 88 ? -4.512 4.444 -2.494 1.00 94.12 88 LYS A N 1
ATOM 752 C CA . LYS A 1 88 ? -3.089 4.779 -2.321 1.00 94.12 88 LYS A CA 1
ATOM 753 C C . LYS A 1 88 ? -2.592 4.297 -0.974 1.00 94.12 88 LYS A C 1
ATOM 755 O O . LYS A 1 88 ? -3.362 4.293 -0.020 1.00 94.12 88 LYS A O 1
ATOM 760 N N . ILE A 1 89 ? -1.315 3.967 -0.870 1.00 95.50 89 ILE A N 1
ATOM 761 C CA . ILE A 1 89 ? -0.722 3.618 0.423 1.00 95.50 89 ILE A CA 1
ATOM 762 C C . ILE A 1 89 ? -0.157 4.876 1.075 1.00 95.50 89 ILE A C 1
ATOM 764 O O . ILE A 1 89 ? 0.474 5.706 0.422 1.00 95.50 89 ILE A O 1
ATOM 768 N N . LYS A 1 90 ? -0.432 5.042 2.369 1.00 91.25 90 LYS A N 1
ATOM 769 C CA . LYS A 1 90 ? 0.108 6.130 3.180 1.00 91.25 90 LYS A CA 1
ATOM 770 C C . LYS A 1 90 ? 0.387 5.623 4.587 1.00 91.25 90 LYS A C 1
ATOM 772 O O . LYS A 1 90 ? -0.536 5.315 5.341 1.00 91.25 90 LYS A O 1
ATOM 777 N N . ASP A 1 91 ? 1.664 5.581 4.948 1.00 89.19 91 ASP A N 1
ATOM 778 C CA . ASP A 1 91 ? 2.140 5.057 6.227 1.00 89.19 91 ASP A CA 1
ATOM 779 C C . ASP A 1 91 ? 1.622 3.620 6.481 1.00 89.19 91 ASP A C 1
ATOM 781 O O . ASP A 1 91 ? 1.872 2.692 5.703 1.00 89.19 91 ASP A O 1
ATOM 785 N N . LYS A 1 92 ? 0.875 3.438 7.577 1.00 91.25 92 LYS A N 1
ATOM 786 C CA . LYS A 1 92 ? 0.256 2.172 7.984 1.00 91.25 92 LYS A CA 1
ATOM 787 C C . LYS A 1 92 ? -1.138 1.938 7.388 1.00 91.25 92 LYS A C 1
ATOM 789 O O . LYS A 1 92 ? -1.778 0.957 7.745 1.00 91.25 92 LYS A O 1
ATOM 794 N N . PHE A 1 93 ? -1.618 2.829 6.520 1.00 96.12 93 PHE A N 1
ATOM 795 C CA . PHE A 1 93 ? -2.971 2.769 5.973 1.00 96.12 93 PHE A CA 1
ATOM 796 C C . PHE A 1 93 ? -2.988 2.676 4.455 1.00 96.12 93 PHE A C 1
ATOM 798 O O . PHE A 1 93 ? -2.048 3.069 3.758 1.00 96.12 93 PHE A O 1
ATOM 805 N N . ILE A 1 94 ? -4.132 2.234 3.949 1.00 97.38 94 ILE A N 1
ATOM 806 C CA . ILE A 1 94 ? -4.545 2.450 2.570 1.00 97.38 94 ILE A CA 1
ATOM 807 C C . ILE A 1 94 ? -5.607 3.550 2.588 1.00 97.38 94 ILE A C 1
ATOM 809 O O . ILE A 1 94 ? -6.572 3.475 3.339 1.00 97.38 94 ILE A O 1
ATOM 813 N N . LEU A 1 95 ? -5.431 4.586 1.776 1.00 96.25 95 LEU A N 1
ATOM 814 C CA . LEU A 1 95 ? -6.422 5.636 1.587 1.00 96.25 95 LEU A CA 1
ATOM 815 C C . LEU A 1 95 ? -7.334 5.280 0.423 1.00 96.25 95 LEU A C 1
ATOM 817 O O . LEU A 1 95 ? -6.882 5.251 -0.723 1.00 96.25 95 LEU A O 1
ATOM 821 N N . LEU A 1 96 ? -8.618 5.082 0.701 1.00 94.81 96 LEU A N 1
ATOM 822 C CA . LEU A 1 96 ? -9.654 4.901 -0.306 1.00 94.81 96 LEU A CA 1
ATOM 823 C C . LEU A 1 96 ? -10.233 6.259 -0.708 1.00 94.81 96 LEU A C 1
ATOM 825 O O . LEU A 1 96 ? -10.617 7.082 0.124 1.00 94.81 96 LEU A O 1
ATOM 829 N N . ASN A 1 97 ? -10.202 6.543 -2.012 1.00 89.62 97 ASN A N 1
ATOM 830 C CA . ASN A 1 97 ? -10.632 7.805 -2.617 1.00 89.62 97 ASN A CA 1
ATOM 831 C C . ASN A 1 97 ? -9.992 9.064 -1.989 1.00 89.62 97 ASN A C 1
ATOM 833 O O . ASN A 1 97 ? -10.562 10.153 -2.056 1.00 89.62 97 ASN A O 1
ATOM 837 N N . ASN A 1 98 ? -8.790 8.925 -1.413 1.00 86.06 98 ASN A N 1
ATOM 838 C CA . ASN A 1 98 ? -8.084 9.945 -0.621 1.00 86.06 98 ASN A CA 1
ATOM 839 C C . ASN A 1 98 ? -8.861 10.463 0.610 1.00 86.06 98 ASN A C 1
ATOM 841 O O . ASN A 1 98 ? -8.590 11.577 1.059 1.00 86.06 98 ASN A O 1
ATOM 845 N N . LYS A 1 99 ? -9.833 9.703 1.126 1.00 87.94 99 LYS A N 1
ATOM 846 C CA . LYS A 1 99 ? -10.705 10.128 2.232 1.00 87.94 99 LYS A CA 1
ATOM 847 C C . LYS A 1 99 ? -10.749 9.110 3.359 1.00 87.94 99 LYS A C 1
ATOM 849 O O . LYS A 1 99 ? -10.476 9.461 4.499 1.00 87.94 99 LYS A O 1
ATOM 854 N N . GLU A 1 100 ? -11.085 7.871 3.028 1.00 93.94 100 GLU A N 1
ATOM 855 C CA . GLU A 1 100 ? -11.319 6.820 4.012 1.00 93.94 100 GLU A CA 1
ATOM 856 C C . GLU A 1 100 ? -10.006 6.112 4.326 1.00 93.94 100 GLU A C 1
ATOM 858 O O . GLU A 1 100 ? -9.237 5.766 3.424 1.00 93.94 100 GLU A O 1
ATOM 863 N N . PHE A 1 101 ? -9.742 5.919 5.614 1.00 96.06 101 PHE A N 1
ATOM 864 C CA . PHE A 1 101 ? -8.560 5.220 6.091 1.00 96.06 101 PHE A CA 1
ATOM 865 C C . PHE A 1 101 ? -8.898 3.747 6.238 1.00 96.06 101 PHE A C 1
ATOM 867 O O . PHE A 1 101 ? -9.831 3.393 6.950 1.00 96.06 101 PHE A O 1
ATOM 874 N N . ILE A 1 102 ? -8.119 2.895 5.584 1.00 97.75 102 ILE A N 1
ATOM 875 C CA . ILE A 1 102 ? -8.215 1.449 5.718 1.00 97.75 102 ILE A CA 1
ATOM 876 C C . ILE A 1 102 ? -7.010 0.960 6.513 1.00 97.75 102 ILE A C 1
ATOM 878 O O . ILE A 1 102 ? -5.861 1.192 6.120 1.00 97.75 102 ILE A O 1
ATOM 882 N N . TYR A 1 103 ? -7.277 0.273 7.616 1.00 96.94 103 TYR A N 1
ATOM 883 C CA . TYR A 1 103 ? -6.283 -0.416 8.426 1.00 96.94 103 TYR A CA 1
ATOM 884 C C . TYR A 1 103 ? -6.361 -1.918 8.178 1.00 96.94 103 TYR A C 1
ATOM 886 O O . TYR A 1 103 ? -7.448 -2.490 8.172 1.00 96.94 103 TYR A O 1
ATOM 894 N N . THR A 1 104 ? -5.216 -2.553 7.943 1.00 97.06 104 THR A N 1
ATOM 895 C CA . THR A 1 104 ? -5.156 -3.956 7.514 1.00 97.06 104 THR A CA 1
ATOM 896 C C . THR A 1 104 ? -4.628 -4.857 8.621 1.00 97.06 104 THR A C 1
ATOM 898 O O . THR A 1 104 ? -3.547 -4.605 9.162 1.00 97.06 104 THR A O 1
ATOM 901 N N . ILE A 1 105 ? -5.347 -5.938 8.908 1.00 96.50 105 ILE A N 1
ATOM 902 C CA . ILE A 1 105 ? -5.024 -6.894 9.970 1.00 96.50 105 ILE A CA 1
ATOM 903 C C . ILE A 1 105 ? -5.274 -8.328 9.483 1.00 96.50 105 ILE A C 1
ATOM 905 O O . ILE A 1 105 ? -6.148 -8.550 8.649 1.00 96.50 105 ILE A O 1
ATOM 909 N N . TYR A 1 106 ? -4.502 -9.302 9.959 1.00 96.44 106 TYR A N 1
ATOM 910 C CA . TYR A 1 106 ? -4.831 -10.716 9.789 1.00 96.44 106 TYR A CA 1
ATOM 911 C C . TYR A 1 106 ? -5.894 -11.148 10.803 1.00 96.44 106 TYR A C 1
ATOM 913 O O . TYR A 1 106 ? -5.957 -10.624 11.907 1.00 96.44 106 TYR A O 1
ATOM 921 N N . GLU A 1 107 ? -6.684 -12.162 10.474 1.00 94.56 107 GLU A N 1
ATOM 922 C CA . GLU A 1 107 ? -7.738 -12.702 11.343 1.00 94.56 107 GLU A CA 1
ATOM 923 C C . GLU A 1 107 ? -7.216 -13.176 12.713 1.00 94.56 107 GLU A C 1
ATOM 925 O O . GLU A 1 107 ? -7.914 -13.075 13.717 1.00 94.56 107 GLU A O 1
ATOM 930 N N . TYR A 1 108 ? -5.976 -13.666 12.771 1.00 92.69 108 TYR A N 1
ATOM 931 C CA . TYR A 1 108 ? -5.348 -14.127 14.012 1.00 92.69 108 TYR A CA 1
ATOM 932 C C . TYR A 1 108 ? -4.673 -13.008 14.822 1.00 92.69 108 TYR A C 1
ATOM 934 O O . TYR A 1 108 ? -4.182 -13.264 15.923 1.00 92.69 108 TYR A O 1
ATOM 942 N N . GLU A 1 109 ? -4.563 -11.796 14.273 1.00 94.44 109 GLU A N 1
ATOM 943 C CA . GLU A 1 109 ? -3.995 -10.655 14.987 1.00 94.44 109 GLU A CA 1
ATOM 944 C C . GLU A 1 109 ? -5.060 -10.013 15.882 1.00 94.44 109 GLU A C 1
ATOM 946 O O . GLU A 1 109 ? -6.239 -9.934 15.542 1.00 94.44 109 GLU A O 1
ATOM 951 N N . PHE A 1 110 ? -4.622 -9.525 17.038 1.00 91.38 110 PHE A N 1
ATOM 952 C CA . PHE A 1 110 ? -5.474 -8.799 17.968 1.00 91.38 110 PHE A CA 1
ATOM 953 C C . PHE A 1 110 ? -5.233 -7.296 17.825 1.00 91.38 110 PHE A C 1
ATOM 955 O O . PHE A 1 110 ? -4.091 -6.866 17.653 1.00 91.38 110 PHE A O 1
ATOM 962 N N . ILE A 1 111 ? -6.304 -6.507 17.904 1.00 91.69 111 ILE A N 1
ATOM 963 C CA . ILE A 1 111 ? -6.245 -5.048 17.987 1.00 91.69 111 ILE A CA 1
ATOM 964 C C . ILE A 1 111 ? -7.069 -4.589 19.180 1.00 91.69 111 ILE A C 1
ATOM 966 O O . ILE A 1 111 ? -8.212 -5.018 19.356 1.00 91.69 111 ILE A O 1
ATOM 970 N N . GLU A 1 112 ? -6.482 -3.733 20.007 1.00 93.25 112 GLU A N 1
ATOM 971 C CA . GLU A 1 112 ? -7.184 -3.166 21.147 1.00 93.25 112 GLU A CA 1
ATOM 972 C C . GLU A 1 112 ? -8.050 -1.987 20.702 1.00 93.25 112 GLU A C 1
ATOM 974 O O . GLU A 1 112 ? -7.738 -1.269 19.750 1.00 93.25 112 GLU A O 1
ATOM 979 N N . ILE A 1 113 ? -9.156 -1.753 21.410 1.00 91.25 113 ILE A N 1
ATOM 980 C CA . ILE A 1 113 ? -9.999 -0.576 21.155 1.00 91.25 113 ILE A CA 1
ATOM 981 C C . ILE A 1 113 ? -9.177 0.709 21.344 1.00 91.25 113 ILE A C 1
ATOM 983 O O . ILE A 1 113 ? -9.313 1.645 20.557 1.00 91.25 113 ILE A O 1
ATOM 987 N N . ASP A 1 114 ? -8.264 0.725 22.316 1.00 92.94 114 ASP A N 1
ATOM 988 C CA . ASP A 1 114 ? -7.372 1.857 22.579 1.00 92.94 114 ASP A CA 1
ATOM 989 C C . ASP A 1 114 ? -6.427 2.151 21.397 1.00 92.94 114 ASP A C 1
ATOM 991 O O . ASP A 1 114 ? -6.111 3.318 21.138 1.00 92.94 114 ASP A O 1
ATOM 995 N N . ASP A 1 115 ? -6.035 1.137 20.614 1.00 92.88 115 ASP A N 1
ATOM 996 C CA . ASP A 1 115 ? -5.268 1.335 19.377 1.00 92.88 115 ASP A CA 1
ATOM 997 C C . ASP A 1 115 ? -6.099 2.074 18.320 1.00 92.88 115 ASP A C 1
ATOM 999 O O . ASP A 1 115 ? -5.584 2.951 17.618 1.00 92.88 115 ASP A O 1
ATOM 1003 N N . ILE A 1 116 ? -7.389 1.735 18.207 1.00 93.06 116 ILE A N 1
ATOM 1004 C CA . ILE A 1 116 ? -8.328 2.383 17.281 1.00 93.06 116 ILE A CA 1
ATOM 1005 C C . ILE A 1 116 ? -8.589 3.830 17.708 1.00 93.06 116 ILE A C 1
ATOM 1007 O O . ILE A 1 116 ? -8.486 4.734 16.878 1.00 93.06 116 ILE A O 1
ATOM 1011 N N . ILE A 1 117 ? -8.839 4.071 18.998 1.00 93.06 117 ILE A N 1
ATOM 1012 C CA . ILE A 1 117 ? -9.016 5.425 19.548 1.00 93.06 117 ILE A CA 1
ATOM 1013 C C . ILE A 1 117 ? -7.761 6.267 19.285 1.00 93.06 117 ILE A C 1
ATOM 1015 O O . ILE A 1 117 ? -7.846 7.371 18.749 1.00 93.06 117 ILE A O 1
ATOM 1019 N N . SER A 1 118 ? -6.577 5.703 19.536 1.00 93.12 118 SER A N 1
ATOM 1020 C CA . SER A 1 118 ? -5.303 6.371 19.256 1.00 93.12 118 SER A CA 1
ATOM 1021 C C . SER A 1 118 ? -5.130 6.722 17.774 1.00 93.12 118 SER A C 1
ATOM 1023 O O . SER A 1 118 ? -4.470 7.709 17.439 1.00 93.12 118 SER A O 1
ATOM 1025 N N . ILE A 1 119 ? -5.694 5.927 16.856 1.00 92.94 119 ILE A N 1
ATOM 1026 C CA . ILE A 1 119 ? -5.709 6.248 15.425 1.00 92.94 119 ILE A CA 1
ATOM 1027 C C . ILE A 1 119 ? -6.634 7.433 15.140 1.00 92.94 119 ILE A C 1
ATOM 1029 O O . ILE A 1 119 ? -6.207 8.347 14.427 1.00 92.94 119 ILE A O 1
ATOM 1033 N N . PHE A 1 120 ? -7.849 7.437 15.691 1.00 93.75 120 PHE A N 1
ATOM 1034 C CA . PHE A 1 120 ? -8.789 8.550 15.545 1.00 93.75 120 PHE A CA 1
ATOM 1035 C C . PHE A 1 120 ? -8.164 9.870 15.993 1.00 93.75 120 PHE A C 1
ATOM 1037 O O . PHE A 1 120 ? -8.142 10.826 15.214 1.00 93.75 120 PHE A O 1
ATOM 1044 N N . ASP A 1 121 ? -7.545 9.884 17.172 1.00 93.25 121 ASP A N 1
ATOM 1045 C CA . ASP A 1 121 ? -6.902 11.074 17.730 1.00 93.25 121 ASP A CA 1
ATOM 1046 C C . ASP A 1 121 ? -5.685 11.509 16.905 1.00 93.25 121 ASP A C 1
ATOM 1048 O O . ASP A 1 121 ? -5.553 12.675 16.524 1.00 93.25 121 ASP A O 1
ATOM 1052 N N . LYS A 1 122 ? -4.787 10.569 16.575 1.00 93.31 122 LYS A N 1
ATOM 1053 C CA . LYS A 1 122 ? -3.532 10.878 15.872 1.00 93.31 122 LYS A CA 1
ATOM 1054 C C . LYS A 1 122 ? -3.758 11.419 14.462 1.00 93.31 122 LYS A C 1
ATOM 1056 O O . LYS A 1 122 ? -2.987 12.264 14.005 1.00 93.31 122 LYS A O 1
ATOM 1061 N N . TYR A 1 123 ? -4.753 10.894 13.752 1.00 90.75 123 TYR A N 1
ATOM 1062 C CA . TYR A 1 123 ? -5.026 11.263 12.362 1.00 90.75 123 TYR A CA 1
ATOM 1063 C C . TYR A 1 123 ? -6.206 12.230 12.221 1.00 90.75 123 TYR A C 1
ATOM 1065 O O . TYR A 1 123 ? -6.461 12.689 11.108 1.00 90.75 123 TYR A O 1
ATOM 1073 N N . ASN A 1 124 ? -6.859 12.591 13.333 1.00 91.69 124 ASN A N 1
ATOM 1074 C CA . ASN A 1 124 ? -8.030 13.464 13.388 1.00 91.69 124 ASN A CA 1
ATOM 1075 C C . ASN A 1 124 ? -9.135 13.003 12.420 1.00 91.69 124 ASN A C 1
ATOM 1077 O O . ASN A 1 124 ? -9.586 13.759 11.555 1.00 91.69 124 ASN A O 1
ATOM 1081 N N . ILE A 1 125 ? -9.520 11.731 12.541 1.00 91.88 125 ILE A N 1
ATOM 1082 C CA . ILE A 1 125 ? -10.562 11.086 11.730 1.00 91.88 125 ILE A CA 1
ATOM 1083 C C . ILE A 1 125 ? -11.673 10.540 12.630 1.00 91.88 125 ILE A C 1
ATOM 1085 O O . ILE A 1 125 ? -11.441 10.230 13.795 1.00 91.88 125 ILE A O 1
ATOM 1089 N N . THR A 1 126 ? -12.878 10.412 12.078 1.00 92.75 126 THR A N 1
ATOM 1090 C CA . THR A 1 126 ? -14.067 9.940 12.807 1.00 92.75 126 THR A CA 1
ATOM 1091 C C . THR A 1 126 ? -14.485 8.526 12.438 1.00 92.75 126 THR A C 1
ATOM 1093 O O . THR A 1 126 ? -15.318 7.957 13.129 1.00 92.75 126 THR A O 1
ATOM 1096 N N . SER A 1 127 ? -13.942 7.972 11.356 1.00 94.81 127 SER A N 1
ATOM 1097 C CA . SER A 1 127 ? -14.213 6.605 10.933 1.00 94.81 127 SER A CA 1
ATOM 1098 C C . SER A 1 127 ? -12.964 5.964 10.345 1.00 94.81 127 SER A C 1
ATOM 1100 O O . SER A 1 127 ? -12.063 6.638 9.829 1.00 94.81 127 SER A O 1
ATOM 1102 N N . ILE A 1 128 ? -12.897 4.644 10.464 1.00 96.12 128 ILE A N 1
ATOM 1103 C CA . ILE A 1 128 ? -11.857 3.815 9.870 1.00 96.12 128 ILE A CA 1
ATOM 1104 C C . ILE A 1 128 ? -12.481 2.530 9.344 1.00 96.12 128 ILE A C 1
ATOM 1106 O O . ILE A 1 128 ? -13.395 1.973 9.942 1.00 96.12 128 ILE A O 1
ATOM 1110 N N . ILE A 1 129 ? -11.956 2.035 8.232 1.00 97.31 129 ILE A N 1
ATOM 1111 C CA . ILE A 1 129 ? -12.311 0.729 7.696 1.00 97.31 129 ILE A CA 1
ATOM 1112 C C . ILE A 1 129 ? -11.251 -0.271 8.158 1.00 97.31 129 ILE A C 1
ATOM 1114 O O . ILE A 1 129 ? -10.072 -0.146 7.829 1.00 97.31 129 ILE A O 1
ATOM 1118 N N . LEU A 1 130 ? -11.660 -1.288 8.901 1.00 97.19 130 LEU A N 1
ATOM 1119 C CA . LEU A 1 130 ? -10.826 -2.427 9.245 1.00 97.19 130 LEU A CA 1
ATOM 1120 C C . LEU A 1 130 ? -10.961 -3.496 8.155 1.00 97.19 130 LEU A C 1
ATOM 1122 O O . LEU A 1 130 ? -12.030 -4.076 7.976 1.00 97.19 130 LEU A O 1
ATOM 1126 N N . ALA A 1 131 ? -9.877 -3.751 7.425 1.00 97.88 131 ALA A N 1
ATOM 1127 C CA . ALA A 1 131 ? -9.783 -4.828 6.447 1.00 97.88 131 ALA A CA 1
ATOM 1128 C C . ALA A 1 131 ? -9.108 -6.045 7.091 1.00 97.88 131 ALA A C 1
ATOM 1130 O O . ALA A 1 131 ? -7.907 -6.019 7.377 1.00 97.88 131 ALA A O 1
ATOM 1131 N N . ILE A 1 132 ? -9.891 -7.096 7.322 1.00 97.38 132 ILE A N 1
ATOM 1132 C CA . ILE A 1 132 ? -9.458 -8.335 7.967 1.00 97.38 132 ILE A CA 1
ATOM 1133 C C . ILE A 1 132 ? -9.155 -9.375 6.891 1.00 97.38 132 ILE A C 1
ATOM 1135 O O . ILE A 1 132 ? -10.027 -9.693 6.083 1.00 97.38 132 ILE A O 1
ATOM 1139 N N . LEU A 1 133 ? -7.923 -9.885 6.891 1.00 97.06 133 LEU A N 1
ATOM 1140 C CA . LEU A 1 133 ? -7.455 -10.953 6.013 1.00 97.06 133 LEU A CA 1
ATOM 1141 C C . LEU A 1 133 ? -7.458 -12.303 6.718 1.00 97.06 133 LEU A C 1
ATOM 1143 O O . LEU A 1 133 ? -6.757 -12.469 7.717 1.00 97.06 133 LEU A O 1
ATOM 1147 N N . ASP A 1 134 ? -8.131 -13.290 6.140 1.00 93.81 134 ASP A N 1
ATOM 1148 C CA . ASP A 1 134 ? -7.978 -14.679 6.573 1.00 93.81 134 ASP A CA 1
ATOM 1149 C C . ASP A 1 134 ? -6.732 -15.352 5.951 1.00 93.81 134 ASP A C 1
ATOM 1151 O O . ASP A 1 134 ? -6.003 -14.781 5.129 1.00 93.81 134 ASP A O 1
ATOM 1155 N N . ILE A 1 135 ? -6.476 -16.599 6.356 1.00 88.38 135 ILE A N 1
ATOM 1156 C CA . ILE A 1 135 ? -5.337 -17.409 5.883 1.00 88.38 135 ILE A CA 1
ATOM 1157 C C . ILE A 1 135 ? -5.459 -17.749 4.384 1.00 88.38 135 ILE A C 1
ATOM 1159 O O . ILE A 1 135 ? -4.450 -17.936 3.698 1.00 88.38 135 ILE A O 1
ATOM 1163 N N . GLU A 1 136 ? -6.683 -17.800 3.859 1.00 90.25 136 GLU A N 1
ATOM 1164 C CA . GLU A 1 136 ? -6.992 -18.074 2.453 1.00 90.25 136 GLU A CA 1
ATOM 1165 C C . GLU A 1 136 ? -6.962 -16.806 1.579 1.00 90.25 136 GLU A C 1
ATOM 1167 O O . GLU A 1 136 ? -7.114 -16.893 0.359 1.00 90.25 136 GLU A O 1
ATOM 1172 N N . ARG A 1 137 ? -6.656 -15.644 2.178 1.00 89.12 137 ARG A N 1
ATOM 1173 C CA . ARG A 1 137 ? -6.632 -14.304 1.569 1.00 89.12 137 ARG A CA 1
ATOM 1174 C C . ARG A 1 137 ? -8.012 -13.766 1.188 1.00 89.12 137 ARG A C 1
ATOM 1176 O O . ARG A 1 137 ? -8.092 -12.858 0.358 1.00 89.12 137 ARG A O 1
ATOM 1183 N N . ASN A 1 138 ? -9.085 -14.269 1.791 1.00 94.50 138 ASN A N 1
ATOM 1184 C CA . ASN A 1 138 ? -10.364 -13.574 1.747 1.00 94.50 138 ASN A CA 1
ATOM 1185 C C . ASN A 1 138 ? -10.285 -12.323 2.626 1.00 94.50 138 ASN A C 1
ATOM 1187 O O . ASN A 1 138 ? -9.620 -12.308 3.665 1.00 94.50 138 ASN A O 1
ATOM 1191 N N . ILE A 1 139 ? -10.957 -11.260 2.184 1.00 97.81 139 ILE A N 1
ATOM 1192 C CA . ILE A 1 139 ? -10.923 -9.959 2.850 1.00 97.81 139 ILE A CA 1
ATOM 1193 C C . ILE A 1 139 ? -12.340 -9.574 3.253 1.00 97.81 139 ILE A C 1
ATOM 1195 O O . ILE A 1 139 ? -13.243 -9.539 2.413 1.00 97.81 139 ILE A O 1
ATOM 1199 N N . ILE A 1 140 ? -12.516 -9.242 4.529 1.00 97.38 140 ILE A N 1
ATOM 1200 C CA . ILE A 1 140 ? -13.758 -8.687 5.070 1.00 97.38 140 ILE A CA 1
ATOM 1201 C C . ILE A 1 140 ? -13.487 -7.257 5.534 1.00 97.38 140 ILE A C 1
ATOM 1203 O O . ILE A 1 140 ? -12.478 -6.991 6.184 1.00 97.38 140 ILE A O 1
ATOM 1207 N N . TYR A 1 141 ? -14.391 -6.339 5.200 1.00 97.62 141 TYR A N 1
ATOM 1208 C CA . TYR A 1 141 ? -14.288 -4.928 5.557 1.00 97.62 141 TYR A CA 1
ATOM 1209 C C . TYR A 1 141 ? -15.346 -4.574 6.602 1.00 97.62 141 TYR A C 1
ATOM 1211 O O . TYR A 1 141 ? -16.534 -4.797 6.370 1.00 97.62 141 TYR A O 1
ATOM 1219 N N . TYR A 1 142 ? -14.914 -3.993 7.719 1.00 96.44 142 TYR A N 1
ATOM 1220 C CA . TYR A 1 142 ? -15.780 -3.436 8.756 1.00 96.44 142 TYR A CA 1
ATOM 1221 C C . TYR A 1 142 ? -15.535 -1.938 8.874 1.00 96.44 142 TYR A C 1
ATOM 1223 O O . TYR A 1 142 ? -14.391 -1.519 9.013 1.00 96.44 142 TYR A O 1
ATOM 1231 N N . GLU A 1 143 ? -16.588 -1.132 8.842 1.00 96.00 143 GLU A N 1
ATOM 1232 C CA . GLU A 1 143 ? -16.492 0.284 9.197 1.00 96.00 143 GLU A CA 1
ATOM 1233 C C . GLU A 1 143 ? -16.645 0.436 10.712 1.00 96.00 143 GLU A C 1
ATOM 1235 O O . GLU A 1 143 ? -17.526 -0.170 11.325 1.00 96.00 143 GLU A O 1
ATOM 1240 N N . ILE A 1 144 ? -15.741 1.202 11.317 1.00 95.12 144 ILE A N 1
ATOM 1241 C CA . ILE A 1 144 ? -15.732 1.515 12.741 1.00 95.12 144 ILE A CA 1
ATOM 1242 C C . ILE A 1 144 ? -15.817 3.031 12.871 1.00 95.12 144 ILE A C 1
ATOM 1244 O O . ILE A 1 144 ? -14.901 3.745 12.456 1.00 95.12 144 ILE A O 1
ATOM 1248 N N . ASP A 1 145 ? -16.899 3.500 13.483 1.00 93.69 145 ASP A N 1
ATOM 1249 C CA . ASP A 1 145 ? -17.172 4.916 13.710 1.00 93.69 145 ASP A CA 1
ATOM 1250 C C . ASP A 1 145 ? -16.881 5.323 15.155 1.00 93.69 145 ASP A C 1
ATOM 1252 O O . ASP A 1 145 ? -17.223 4.618 16.108 1.00 93.69 145 ASP A O 1
ATOM 1256 N N . ASN A 1 146 ? -16.312 6.514 15.326 1.00 89.00 146 ASN A N 1
ATOM 1257 C CA . ASN A 1 146 ? -16.251 7.185 16.613 1.00 89.00 146 ASN A CA 1
ATOM 1258 C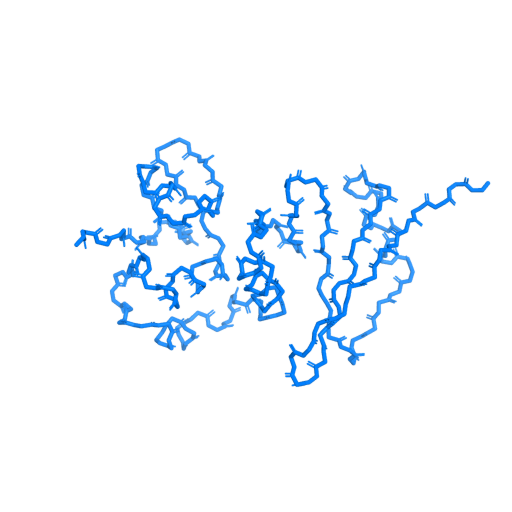 C . ASN A 1 146 ? -17.594 7.871 16.895 1.00 89.00 146 ASN A C 1
ATOM 1260 O O . ASN A 1 146 ? -17.837 9.010 16.482 1.00 89.00 146 ASN A O 1
ATOM 1264 N N . ILE A 1 147 ? -18.487 7.159 17.578 1.00 82.25 147 ILE A N 1
ATOM 1265 C CA . ILE A 1 147 ? -19.778 7.702 17.993 1.00 82.25 147 ILE A CA 1
ATOM 1266 C C . ILE A 1 147 ? -19.568 8.485 19.292 1.00 82.25 147 ILE A C 1
ATOM 1268 O O . ILE A 1 147 ? -19.474 7.903 20.371 1.00 82.25 147 ILE A O 1
ATOM 1272 N N . ASN A 1 148 ? -19.534 9.815 19.192 1.00 63.16 148 ASN A N 1
ATOM 1273 C CA . ASN A 1 148 ? -19.711 10.675 20.360 1.00 63.16 148 ASN A CA 1
ATOM 1274 C C . ASN A 1 148 ? -21.172 10.546 20.821 1.00 63.16 148 ASN A C 1
ATOM 1276 O O . ASN A 1 148 ? -22.066 11.102 20.179 1.00 63.16 148 ASN A O 1
ATOM 1280 N N . ILE A 1 149 ? -21.407 9.769 21.881 1.00 47.19 149 ILE A N 1
ATOM 1281 C CA . ILE A 1 149 ? -22.703 9.671 22.574 1.00 47.19 149 ILE A CA 1
ATOM 1282 C C . ILE A 1 149 ? -22.822 10.811 23.585 1.00 47.19 149 ILE A C 1
ATOM 1284 O O . ILE A 1 149 ? -21.840 11.036 24.328 1.00 47.19 149 ILE A O 1
#

Organism: NCBI:txid2586965

Secondary structure (DSSP, 8-state):
-PPEEEEEETTEEEEEGGGTTTTTS-SEEETTEEEE-HHHHHHHHHTTSEEETTB-SHHHHHHHHGGG--HHHHHHHHHHHHTT--EEEETTEEEETTTEEEEEEETT----HHHHHHHHHHHT-SEEEEEEE-TT--EEEEEEE----

Foldseek 3Di:
DDAWEWEQDPNWTKTFPVCCVLQVNEADDDDRIGTAALLSVLLSQQVVRHYYPPQPGSVSSCVVCVVRDDVQCNLVVNVCVVVVWDWYDDDQFIQTVVAETEHGDEPPDDDDVVNVVCVCVVVVDFKHWYWYQYPVRDTDIDIDGNDPD

InterPro domains:
  IPR036167 tRNA intron endonuclease, catalytic domain-like superfamily [SSF53032] (72-148)

Radius of gyration: 16.28 Å; chains: 1; bounding box: 40×36×48 Å

pLDDT: mean 93.1, std 6.71, range [47.19, 98.06]

Sequence (149 aa):
MEKAIIKLKDNKFVLEKNYYDKIGRIGYLGGDYIYLEPEEVLYILKKGWAKLDNIRNFVDFIEKYNNIIDFKKYYVFEDLRDKGYNVKIKDKFILLNNKEFIYTIYEYEFIEIDDIISIFDKYNITSIILAILDIERNIIYYEIDNINI